Protein AF-A0A941EBV6-F1 (afdb_monomer_lite)

Radius of gyration: 14.23 Å; chains: 1; bounding box: 38×25×35 Å

Sequence (84 aa):
MFEDWLTEVAATTGRPELNLSTDQQKLVLDLAREAAHGVARPAAPLTTFLAGYALGAEGGLDRLAALVEDLGAAARARAPKDEQ

InterPro domains:
  IPR045598 Domain of unknown function DUF6457 [PF20058] (3-79)

Organism: NCBI:txid2828514

Structure (mmCIF, N/CA/C/O backbone):
data_AF-A0A941EBV6-F1
#
_entry.id   AF-A0A941EBV6-F1
#
loop_
_atom_site.group_PDB
_atom_site.id
_atom_site.type_symbol
_atom_site.label_atom_id
_atom_site.label_alt_id
_atom_site.label_comp_id
_atom_site.label_asym_id
_atom_site.label_entity_id
_atom_site.label_seq_id
_atom_site.pdbx_PDB_ins_code
_atom_site.Cartn_x
_atom_site.Cartn_y
_atom_site.Cartn_z
_atom_site.occupancy
_atom_site.B_iso_or_equiv
_atom_site.auth_seq_id
_atom_site.auth_comp_id
_atom_site.auth_asym_id
_atom_site.auth_atom_id
_atom_site.pdbx_PDB_model_num
ATOM 1 N N . MET A 1 1 ? 5.723 14.256 14.298 1.00 73.19 1 MET A N 1
ATOM 2 C CA . MET A 1 1 ? 6.780 13.426 13.671 1.00 73.19 1 MET A CA 1
ATOM 3 C C . MET A 1 1 ? 6.134 12.502 12.643 1.00 73.19 1 MET A C 1
ATOM 5 O O . MET A 1 1 ? 4.911 12.491 12.567 1.00 73.19 1 MET A O 1
ATOM 9 N N . PHE A 1 2 ? 6.895 11.760 11.828 1.00 77.44 2 PHE A N 1
ATOM 10 C CA . PHE A 1 2 ? 6.294 10.780 10.903 1.00 77.44 2 PHE A CA 1
ATOM 11 C C . PHE A 1 2 ? 5.428 9.753 11.654 1.00 77.44 2 PHE A C 1
ATOM 13 O O . PHE A 1 2 ? 4.384 9.356 11.146 1.00 77.44 2 PHE A O 1
ATOM 20 N N . GLU A 1 3 ? 5.801 9.413 12.895 1.00 72.56 3 GLU A N 1
ATOM 21 C CA . GLU A 1 3 ? 5.023 8.509 13.751 1.00 72.56 3 GLU A CA 1
ATOM 22 C C . GLU A 1 3 ? 3.620 9.050 14.090 1.00 72.56 3 GLU A C 1
ATOM 24 O O . GLU A 1 3 ? 2.662 8.284 14.165 1.00 72.56 3 GLU A O 1
ATOM 29 N N . ASP A 1 4 ? 3.465 10.371 14.219 1.00 87.44 4 ASP A N 1
ATOM 30 C CA . ASP A 1 4 ? 2.173 10.994 14.545 1.00 87.44 4 ASP A CA 1
ATOM 31 C C . ASP A 1 4 ? 1.285 11.171 13.308 1.00 87.44 4 ASP A C 1
ATOM 33 O O . ASP A 1 4 ? 0.065 11.277 13.422 1.00 87.44 4 ASP A O 1
ATOM 37 N N . TRP A 1 5 ? 1.882 11.183 12.113 1.00 93.62 5 TRP A N 1
ATOM 38 C CA . TRP A 1 5 ? 1.160 11.459 10.873 1.00 93.62 5 TRP A CA 1
ATOM 39 C C . TRP A 1 5 ? 0.118 10.384 10.555 1.00 93.62 5 TRP A C 1
ATOM 41 O O . TRP A 1 5 ? -1.022 10.705 10.229 1.00 93.62 5 TRP A O 1
ATOM 51 N N . LEU A 1 6 ? 0.473 9.102 10.682 1.00 93.06 6 LEU A N 1
ATOM 52 C CA . LEU A 1 6 ? -0.480 8.012 10.431 1.00 93.06 6 LEU A CA 1
ATOM 53 C C . LEU A 1 6 ? -1.610 7.992 11.465 1.00 93.06 6 LEU A C 1
ATOM 55 O O . LEU A 1 6 ? -2.752 7.688 11.122 1.00 93.06 6 LEU A O 1
ATOM 59 N N . THR A 1 7 ? -1.308 8.389 12.704 1.00 94.50 7 THR A N 1
ATOM 60 C CA . THR A 1 7 ? -2.316 8.574 13.754 1.00 94.50 7 THR A CA 1
ATOM 61 C C . THR A 1 7 ? -3.291 9.695 13.384 1.00 94.50 7 THR A C 1
ATOM 63 O O . THR A 1 7 ? -4.505 9.512 13.487 1.00 94.50 7 THR A O 1
ATOM 66 N N . GLU A 1 8 ? -2.788 10.834 12.902 1.00 96.00 8 GLU A N 1
ATOM 67 C CA . GLU A 1 8 ? -3.614 11.954 12.438 1.00 96.00 8 GLU A CA 1
ATOM 68 C C . GLU A 1 8 ? -4.491 11.553 11.243 1.00 96.00 8 GLU A C 1
ATOM 70 O O . GLU A 1 8 ? -5.703 11.752 11.283 1.00 96.00 8 GLU A O 1
ATOM 75 N N . VAL A 1 9 ? -3.924 10.894 10.226 1.00 95.19 9 VAL A N 1
ATOM 76 C CA . VAL A 1 9 ? -4.675 10.397 9.059 1.00 95.19 9 VAL A CA 1
ATOM 77 C C . VAL A 1 9 ? -5.795 9.443 9.476 1.00 95.19 9 VAL A C 1
ATOM 79 O O . VAL A 1 9 ? -6.929 9.580 9.005 1.00 95.19 9 VAL A O 1
ATOM 82 N N . ALA A 1 10 ? -5.506 8.495 10.371 1.00 94.19 10 ALA A N 1
ATOM 83 C CA . ALA A 1 10 ? -6.497 7.562 10.897 1.00 94.19 10 ALA A CA 1
ATOM 84 C C . ALA A 1 10 ? -7.643 8.294 11.616 1.00 94.19 10 ALA A C 1
ATOM 86 O O . ALA A 1 10 ? -8.818 8.002 11.377 1.00 94.19 10 ALA A O 1
ATOM 87 N N . ALA A 1 11 ? -7.318 9.293 12.441 1.00 96.25 11 ALA A N 1
ATOM 88 C CA . ALA A 1 11 ? -8.304 10.103 13.147 1.00 96.25 11 ALA A CA 1
ATOM 89 C C . ALA A 1 11 ? -9.159 10.952 12.189 1.00 96.25 11 ALA A C 1
ATOM 91 O O . ALA A 1 11 ? -10.386 10.931 12.277 1.00 96.25 11 ALA A O 1
ATOM 92 N N . THR A 1 12 ? -8.537 11.656 11.239 1.00 97.62 12 THR A N 1
ATOM 93 C CA . THR A 1 12 ? -9.225 12.534 10.278 1.00 97.62 12 THR A CA 1
ATOM 94 C C . THR A 1 12 ? -10.175 11.769 9.361 1.00 97.62 12 THR A C 1
ATOM 96 O O . THR A 1 12 ? -11.236 12.274 9.002 1.00 97.62 12 THR A O 1
ATOM 99 N N . THR A 1 13 ? -9.809 10.548 8.977 1.00 95.44 13 THR A N 1
ATOM 100 C CA . THR A 1 13 ? -10.619 9.717 8.076 1.00 95.44 13 THR A CA 1
ATOM 101 C C . THR A 1 13 ? -11.642 8.846 8.810 1.00 95.44 13 THR A C 1
ATOM 103 O O . THR A 1 13 ? -12.490 8.238 8.157 1.00 95.44 13 THR A O 1
ATOM 106 N N . GLY A 1 14 ? -11.589 8.784 10.147 1.00 95.69 14 GLY A N 1
ATOM 107 C CA . GLY A 1 14 ? -12.429 7.892 10.953 1.00 95.69 14 GLY A CA 1
ATOM 108 C C . GLY A 1 14 ? -12.091 6.410 10.758 1.00 95.69 14 GLY A C 1
ATOM 109 O O . GLY A 1 14 ? -12.971 5.559 10.876 1.00 95.69 14 GLY A O 1
ATOM 110 N N . ARG A 1 15 ? -10.836 6.113 10.408 1.00 92.06 15 ARG A N 1
ATOM 111 C CA . ARG A 1 15 ? -10.340 4.790 10.011 1.00 92.06 15 ARG A CA 1
ATOM 112 C C . ARG A 1 15 ? -9.158 4.393 10.902 1.00 92.06 15 ARG A C 1
ATOM 114 O O . ARG A 1 15 ? -8.007 4.589 10.502 1.00 92.06 15 ARG A O 1
ATOM 121 N N . PRO A 1 16 ? -9.397 3.880 12.123 1.00 91.38 16 PRO A N 1
ATOM 122 C CA . PRO A 1 16 ? -8.323 3.492 13.041 1.00 91.38 16 PRO A CA 1
ATOM 123 C C . PRO A 1 16 ? -7.364 2.451 12.442 1.00 91.38 16 PRO A C 1
ATOM 125 O O . PRO A 1 16 ? -6.189 2.428 12.798 1.00 91.38 16 PRO A O 1
ATOM 128 N N . GLU A 1 17 ? -7.832 1.637 11.494 1.00 88.25 17 GLU A N 1
ATOM 129 C CA . GLU A 1 17 ? -7.036 0.654 10.758 1.00 88.25 17 GLU A CA 1
ATOM 130 C C . GLU A 1 17 ? -5.920 1.263 9.890 1.00 88.25 17 GLU A C 1
ATOM 132 O O . GLU A 1 17 ? -5.005 0.548 9.487 1.00 88.25 17 GLU A O 1
ATOM 137 N N . LEU A 1 18 ? -5.962 2.572 9.608 1.00 90.19 18 LEU A N 1
ATOM 138 C CA . LEU A 1 18 ? -4.905 3.266 8.864 1.00 90.19 18 LEU A CA 1
ATOM 139 C C . LEU A 1 18 ? -3.694 3.628 9.733 1.00 90.19 18 LEU A C 1
ATOM 141 O O . LEU A 1 18 ? -2.672 4.065 9.199 1.00 90.19 18 LEU A O 1
ATOM 145 N N . ASN A 1 19 ? -3.770 3.421 11.050 1.00 92.62 19 ASN A N 1
ATOM 146 C CA . ASN A 1 19 ? -2.616 3.541 11.932 1.00 92.62 19 ASN A CA 1
ATOM 147 C C . ASN A 1 19 ? -1.743 2.278 11.837 1.00 92.62 19 ASN A C 1
ATOM 149 O O . ASN A 1 19 ? -1.807 1.383 12.681 1.00 92.62 19 ASN A O 1
ATOM 153 N N . LEU A 1 20 ? -0.975 2.189 10.751 1.00 91.00 20 LEU A N 1
ATOM 154 C CA . LEU A 1 20 ? -0.177 1.013 10.413 1.00 91.00 20 LEU A CA 1
ATOM 155 C C . LEU A 1 20 ? 0.910 0.732 11.457 1.00 91.00 20 LEU A C 1
ATOM 157 O O . LEU A 1 20 ? 1.631 1.638 11.883 1.00 91.00 20 LEU A O 1
ATOM 161 N N . SER A 1 21 ? 1.116 -0.547 11.776 1.00 92.00 21 SER A N 1
ATOM 162 C CA . SER A 1 21 ? 2.287 -0.992 12.533 1.00 92.00 21 SER A CA 1
ATOM 163 C C . SER A 1 21 ? 3.582 -0.724 11.760 1.00 92.00 21 SER A C 1
ATOM 165 O O . SER A 1 21 ? 3.581 -0.617 10.532 1.00 92.00 21 SER A O 1
ATOM 167 N N . THR A 1 22 ? 4.717 -0.673 12.460 1.00 92.62 22 THR A N 1
ATOM 168 C CA . THR A 1 22 ? 6.038 -0.501 11.830 1.00 92.62 22 THR A CA 1
ATOM 169 C C . THR A 1 22 ? 6.304 -1.539 10.733 1.00 92.62 22 THR A C 1
ATOM 171 O O . THR A 1 22 ? 6.849 -1.201 9.683 1.00 92.62 22 THR A O 1
ATOM 174 N N . ASP A 1 23 ? 5.862 -2.785 10.926 1.00 93.31 23 ASP A N 1
ATOM 175 C CA . ASP A 1 23 ? 6.023 -3.854 9.934 1.00 93.31 23 ASP A CA 1
ATOM 176 C C . ASP A 1 23 ? 5.160 -3.615 8.689 1.00 93.31 23 ASP A C 1
ATOM 178 O O . ASP A 1 23 ? 5.631 -3.767 7.562 1.00 93.31 23 ASP A O 1
ATOM 182 N N . GLN A 1 24 ? 3.913 -3.171 8.867 1.00 92.38 24 GLN A N 1
ATOM 183 C CA . GLN A 1 24 ? 3.028 -2.815 7.754 1.00 92.38 24 GLN A CA 1
ATOM 184 C C . GLN A 1 24 ? 3.561 -1.608 6.973 1.00 92.38 24 GLN A C 1
ATOM 186 O O . GLN A 1 24 ? 3.541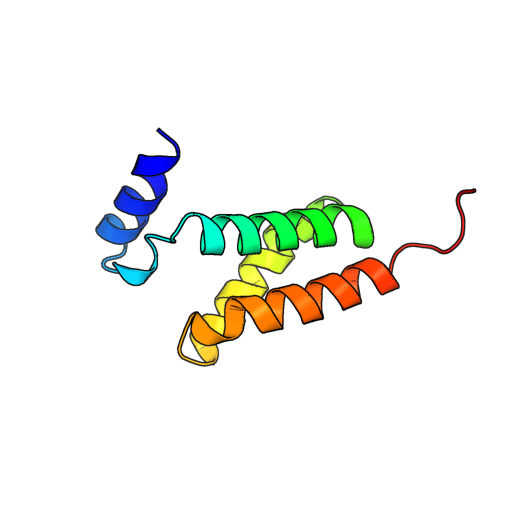 -1.610 5.742 1.00 92.38 24 GLN A O 1
ATOM 191 N N . GLN A 1 25 ? 4.093 -0.600 7.671 1.00 93.50 25 GLN A N 1
ATOM 192 C CA . GLN A 1 25 ? 4.759 0.540 7.038 1.00 93.50 25 GLN A CA 1
ATOM 193 C C . GLN A 1 25 ? 5.949 0.073 6.199 1.00 93.50 25 GLN A C 1
ATOM 195 O O . GLN A 1 25 ? 6.079 0.465 5.039 1.00 93.50 25 GLN A O 1
ATOM 200 N N . LYS A 1 26 ? 6.789 -0.808 6.756 1.00 94.88 26 LYS A N 1
ATOM 201 C CA . LYS A 1 26 ? 7.930 -1.381 6.043 1.00 94.88 26 LYS A CA 1
ATOM 202 C C . LYS A 1 26 ? 7.487 -2.106 4.771 1.00 94.88 26 LYS A C 1
ATOM 204 O O . LYS A 1 26 ? 8.077 -1.861 3.727 1.00 94.88 26 LYS A O 1
ATOM 209 N N . LEU A 1 27 ? 6.425 -2.913 4.824 1.00 94.81 27 LEU A N 1
ATOM 210 C CA . LEU A 1 27 ? 5.879 -3.605 3.649 1.00 94.81 27 LEU A CA 1
ATOM 211 C C . LEU A 1 27 ? 5.459 -2.635 2.531 1.00 94.81 27 LEU A C 1
ATOM 213 O O . LEU A 1 27 ? 5.827 -2.827 1.373 1.00 94.81 27 LEU A O 1
ATOM 217 N N . VAL A 1 28 ? 4.733 -1.564 2.865 1.00 94.69 28 VAL A N 1
ATOM 218 C CA . VAL A 1 28 ? 4.301 -0.556 1.877 1.00 94.69 28 VAL A CA 1
ATOM 219 C C . VAL A 1 28 ? 5.499 0.187 1.275 1.00 94.69 28 VAL A C 1
ATOM 221 O O . VAL A 1 28 ? 5.546 0.428 0.066 1.00 94.69 28 VAL A O 1
ATOM 224 N N . LEU A 1 29 ? 6.483 0.542 2.104 1.00 95.81 29 LEU A N 1
ATOM 225 C CA . LEU A 1 29 ? 7.695 1.235 1.662 1.00 95.81 29 LEU A CA 1
ATOM 226 C C . LEU A 1 29 ? 8.608 0.333 0.821 1.00 95.81 29 LEU A C 1
ATOM 228 O O . LEU A 1 29 ? 9.226 0.808 -0.133 1.00 95.81 29 LEU A O 1
ATOM 232 N N . ASP A 1 30 ? 8.672 -0.958 1.140 1.00 95.50 30 ASP A N 1
ATOM 233 C CA . ASP A 1 30 ? 9.395 -1.954 0.355 1.00 95.50 30 ASP A CA 1
ATOM 234 C C . ASP A 1 30 ? 8.748 -2.119 -1.028 1.00 95.50 30 ASP A C 1
ATOM 236 O O . ASP A 1 30 ? 9.453 -2.027 -2.031 1.00 95.50 30 ASP A O 1
ATOM 240 N N . LEU A 1 31 ? 7.415 -2.211 -1.110 1.00 95.38 31 LEU A N 1
ATOM 241 C CA . LEU A 1 31 ? 6.696 -2.247 -2.389 1.00 95.38 31 LEU A CA 1
ATOM 242 C C . LEU A 1 31 ? 6.965 -1.002 -3.247 1.00 95.38 31 LEU A C 1
ATOM 244 O O . LEU A 1 31 ? 7.245 -1.111 -4.442 1.00 95.38 31 LEU A O 1
ATOM 248 N N . ALA A 1 32 ? 6.921 0.192 -2.647 1.00 96.81 32 ALA A N 1
ATOM 249 C CA . ALA A 1 32 ? 7.268 1.425 -3.349 1.00 96.81 32 ALA A CA 1
ATOM 250 C C . ALA A 1 32 ? 8.709 1.387 -3.882 1.00 96.81 32 ALA A C 1
ATOM 252 O O . ALA A 1 32 ? 8.949 1.759 -5.034 1.00 96.81 32 ALA A O 1
ATOM 253 N N . ARG A 1 33 ? 9.666 0.919 -3.068 1.00 95.38 33 ARG A N 1
ATOM 254 C CA . ARG A 1 33 ? 11.073 0.777 -3.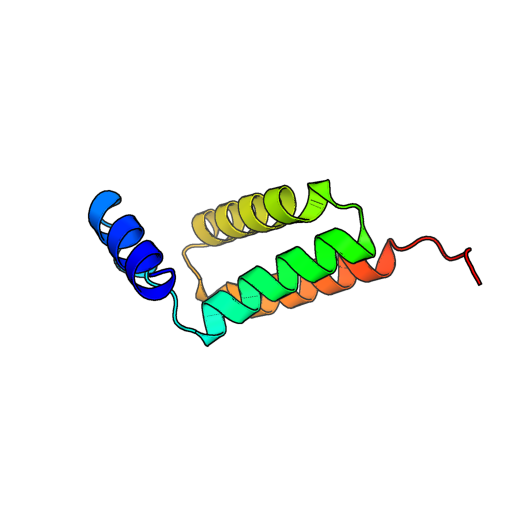468 1.00 95.38 33 ARG A CA 1
ATOM 255 C C . ARG A 1 33 ? 11.213 -0.166 -4.661 1.00 95.38 33 ARG A C 1
ATOM 257 O O . ARG A 1 33 ? 11.888 0.174 -5.630 1.00 95.38 33 ARG A O 1
ATOM 264 N N . GLU A 1 34 ? 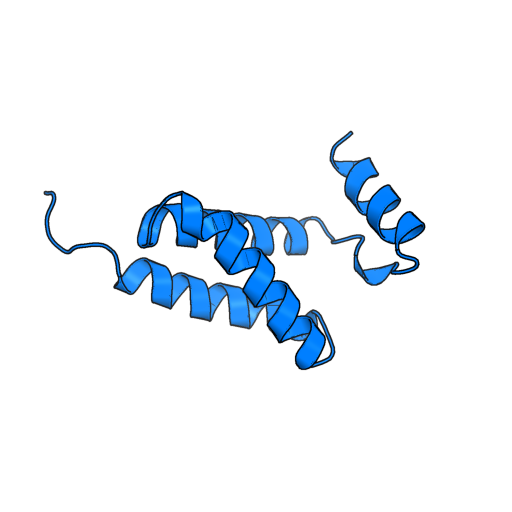10.580 -1.330 -4.602 1.00 94.44 34 GLU A N 1
ATOM 265 C CA . GLU A 1 34 ? 10.660 -2.342 -5.654 1.00 94.44 34 GLU A CA 1
ATOM 266 C C . GLU A 1 34 ? 10.030 -1.862 -6.960 1.00 94.44 34 GLU A C 1
ATOM 268 O O . GLU A 1 34 ? 10.636 -2.012 -8.019 1.00 94.44 34 GLU A O 1
ATOM 273 N N . ALA A 1 35 ? 8.878 -1.193 -6.895 1.00 93.88 35 ALA A N 1
ATOM 274 C CA . ALA A 1 35 ? 8.253 -0.592 -8.068 1.00 93.88 35 ALA A CA 1
ATOM 275 C C . ALA A 1 35 ? 9.120 0.523 -8.683 1.00 93.88 35 ALA A C 1
ATOM 277 O O . ALA A 1 35 ? 9.279 0.579 -9.905 1.00 93.88 35 ALA A O 1
ATOM 278 N N . ALA A 1 36 ? 9.715 1.392 -7.856 1.00 94.56 36 ALA A N 1
ATOM 279 C CA . ALA A 1 36 ? 10.592 2.463 -8.332 1.00 94.56 36 ALA A CA 1
ATOM 280 C C . ALA A 1 36 ? 11.841 1.937 -9.045 1.00 94.56 36 ALA A C 1
ATOM 282 O O . ALA A 1 36 ? 12.240 2.511 -10.058 1.00 94.56 36 ALA A O 1
ATOM 283 N N . HIS A 1 37 ? 12.458 0.881 -8.504 1.00 91.31 37 HIS A N 1
ATOM 284 C CA . HIS A 1 37 ? 13.681 0.297 -9.054 1.00 91.31 37 HIS A CA 1
ATOM 285 C C . HIS A 1 37 ? 13.417 -0.643 -10.235 1.00 91.31 37 HIS A C 1
ATOM 287 O O . HIS A 1 37 ? 14.184 -0.634 -11.190 1.00 91.31 37 HIS A O 1
ATOM 293 N N . GLY A 1 38 ? 12.355 -1.453 -10.180 1.00 88.00 38 GLY A N 1
ATOM 294 C CA . GLY A 1 38 ? 12.063 -2.469 -11.195 1.00 88.00 38 GLY A CA 1
ATOM 295 C C . GLY A 1 38 ? 11.293 -1.954 -12.412 1.00 88.00 38 GLY A C 1
ATOM 296 O O . GLY A 1 38 ? 11.384 -2.546 -13.483 1.00 88.00 38 GLY A O 1
ATOM 297 N N . VAL A 1 39 ? 10.535 -0.857 -12.270 1.00 91.06 39 VAL A N 1
ATOM 298 C CA . VAL A 1 39 ? 9.706 -0.302 -13.355 1.00 91.06 39 VAL A CA 1
ATOM 299 C C . VAL A 1 39 ? 10.183 1.089 -13.76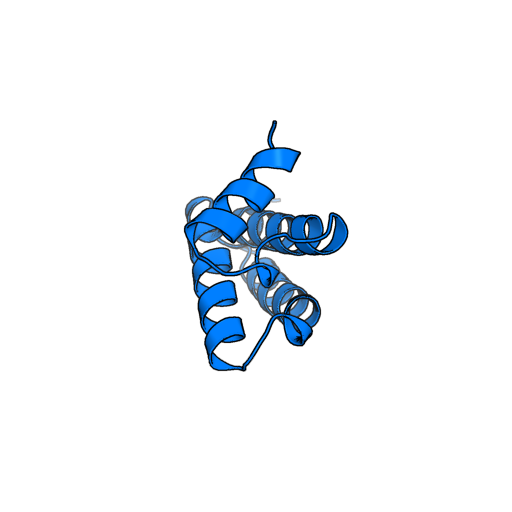6 1.00 91.06 39 VAL A C 1
ATOM 301 O O . VAL A 1 39 ? 10.715 1.261 -14.856 1.00 91.06 39 VAL A O 1
ATOM 304 N N . ALA A 1 40 ? 9.951 2.093 -12.918 1.00 93.31 40 ALA A N 1
ATOM 305 C CA . ALA A 1 40 ? 10.391 3.478 -13.095 1.00 93.31 40 ALA A CA 1
ATOM 306 C C . ALA A 1 40 ? 10.051 4.282 -11.833 1.00 93.31 40 ALA A C 1
ATOM 308 O O . ALA A 1 40 ? 9.106 3.950 -11.120 1.00 93.31 40 ALA A O 1
ATOM 309 N N . ARG A 1 41 ? 10.725 5.416 -11.594 1.00 94.69 41 ARG A N 1
ATOM 310 C CA . ARG A 1 41 ? 10.470 6.267 -10.409 1.00 94.69 41 ARG A CA 1
ATOM 311 C C . ARG A 1 41 ? 8.984 6.623 -10.176 1.00 94.69 41 ARG A C 1
ATOM 313 O O . ARG A 1 41 ? 8.559 6.543 -9.025 1.00 94.69 41 ARG A O 1
ATOM 320 N N . PRO A 1 42 ? 8.163 6.960 -11.197 1.00 96.44 42 PRO A N 1
ATOM 321 C CA . PRO A 1 42 ? 6.735 7.234 -10.994 1.00 96.44 42 PRO A CA 1
ATOM 322 C C . PRO A 1 42 ? 5.910 6.019 -10.542 1.00 96.44 42 PRO A C 1
ATOM 324 O O . PRO A 1 42 ? 4.808 6.190 -10.027 1.00 96.44 42 PRO A O 1
ATOM 327 N N . ALA A 1 43 ? 6.418 4.796 -10.720 1.00 94.75 43 ALA A N 1
ATOM 328 C CA . ALA A 1 43 ? 5.699 3.577 -10.370 1.00 94.75 43 ALA A CA 1
ATOM 329 C C . ALA A 1 43 ? 5.538 3.394 -8.855 1.00 94.75 43 ALA A C 1
ATOM 331 O O . ALA A 1 43 ? 4.579 2.744 -8.453 1.00 94.75 43 ALA A O 1
ATOM 332 N N . ALA A 1 44 ? 6.402 3.983 -8.018 1.00 96.56 44 ALA A N 1
ATOM 333 C CA . ALA A 1 44 ? 6.283 3.895 -6.559 1.00 96.56 44 ALA A CA 1
ATOM 334 C C . ALA A 1 44 ? 4.902 4.338 -6.036 1.00 96.56 44 ALA A C 1
ATOM 336 O O . ALA A 1 44 ? 4.176 3.487 -5.520 1.00 96.56 44 ALA A O 1
ATOM 337 N N . PRO A 1 45 ? 4.491 5.616 -6.180 1.00 97.38 45 PRO A N 1
ATOM 338 C CA . PRO A 1 45 ? 3.204 6.074 -5.653 1.00 97.38 45 PRO A CA 1
ATOM 339 C C . PRO A 1 45 ? 2.000 5.450 -6.370 1.00 97.38 45 PRO A C 1
ATOM 341 O O . PRO A 1 45 ? 0.964 5.231 -5.750 1.00 97.38 45 PRO A O 1
ATOM 344 N N . LEU A 1 46 ? 2.117 5.147 -7.669 1.00 97.75 46 LEU A N 1
ATOM 345 C CA . LEU A 1 46 ? 1.022 4.538 -8.431 1.00 97.75 46 LEU A CA 1
ATOM 346 C C . LEU A 1 46 ? 0.755 3.097 -7.984 1.00 97.75 46 LEU A C 1
ATOM 348 O O . LEU A 1 46 ? -0.398 2.708 -7.815 1.00 97.75 46 LEU A O 1
ATOM 352 N N . THR A 1 47 ? 1.814 2.318 -7.758 1.00 96.06 47 THR A N 1
ATOM 353 C CA . THR A 1 47 ? 1.697 0.918 -7.336 1.00 96.06 47 THR A CA 1
ATOM 354 C C . THR A 1 47 ? 1.124 0.820 -5.929 1.00 96.06 47 THR A C 1
ATOM 356 O O . THR A 1 47 ? 0.206 0.035 -5.712 1.00 96.06 47 THR A O 1
ATOM 359 N N . THR A 1 48 ? 1.595 1.635 -4.981 1.00 96.44 48 THR A N 1
ATOM 360 C CA . THR A 1 48 ? 1.073 1.595 -3.605 1.00 96.44 48 THR A CA 1
ATOM 361 C C . THR A 1 48 ? -0.371 2.085 -3.509 1.00 96.44 48 THR A C 1
ATOM 363 O O . THR A 1 48 ? -1.152 1.501 -2.760 1.00 96.44 48 THR A O 1
ATOM 366 N N . PHE A 1 49 ? -0.767 3.086 -4.303 1.00 96.56 49 PHE A N 1
ATOM 367 C CA . PHE A 1 49 ? -2.165 3.517 -4.389 1.00 96.56 49 PHE A CA 1
ATOM 368 C C . PHE A 1 49 ? -3.079 2.403 -4.920 1.00 96.56 49 PHE A C 1
ATOM 370 O O . PHE A 1 49 ? -4.097 2.089 -4.302 1.00 96.56 49 PHE A O 1
ATOM 377 N N . LEU A 1 50 ? -2.709 1.775 -6.042 1.00 96.00 50 LEU A N 1
ATOM 378 C CA . LEU A 1 50 ? -3.496 0.695 -6.648 1.00 96.00 50 LEU A CA 1
ATOM 379 C C . LEU A 1 50 ? -3.548 -0.551 -5.756 1.00 96.00 50 LEU A C 1
ATOM 381 O O . LEU A 1 50 ? -4.599 -1.180 -5.656 1.00 96.00 50 LEU A O 1
ATOM 385 N N . ALA A 1 51 ? -2.449 -0.873 -5.070 1.00 94.62 51 ALA A N 1
ATOM 386 C CA . ALA A 1 51 ? -2.412 -1.953 -4.093 1.00 94.62 51 ALA A CA 1
ATOM 387 C C . ALA A 1 51 ? -3.380 -1.688 -2.930 1.00 94.62 51 ALA A C 1
ATOM 389 O O . ALA A 1 51 ? -4.187 -2.551 -2.593 1.00 94.62 51 ALA A O 1
ATOM 390 N N . GLY A 1 52 ? -3.361 -0.475 -2.367 1.00 93.50 52 GLY A N 1
ATOM 391 C CA . GLY A 1 52 ? -4.305 -0.071 -1.323 1.00 93.50 52 GLY A CA 1
ATOM 392 C C . GLY A 1 52 ? -5.765 -0.135 -1.784 1.00 93.50 52 GLY A C 1
ATOM 393 O O . GLY A 1 52 ? -6.620 -0.623 -1.047 1.00 93.50 52 GLY A O 1
ATOM 394 N N . TYR A 1 53 ? -6.049 0.289 -3.020 1.00 93.81 53 TYR A N 1
ATOM 395 C CA . TYR A 1 53 ? -7.386 0.186 -3.612 1.00 93.81 53 TYR A CA 1
ATOM 396 C C . TYR A 1 53 ? -7.857 -1.273 -3.738 1.00 93.81 53 TYR A C 1
ATOM 398 O O . TYR A 1 53 ? -8.975 -1.590 -3.334 1.00 93.81 53 TYR A O 1
ATOM 406 N N . ALA A 1 54 ? -7.005 -2.165 -4.255 1.00 92.31 54 ALA A N 1
ATOM 407 C CA . ALA A 1 54 ? -7.322 -3.585 -4.405 1.00 92.31 54 ALA A CA 1
ATOM 408 C C . ALA A 1 54 ? -7.578 -4.267 -3.050 1.00 92.31 54 ALA A C 1
ATOM 410 O O . ALA A 1 54 ? -8.597 -4.931 -2.883 1.00 92.31 54 ALA A O 1
ATOM 411 N N . LEU A 1 55 ? -6.723 -4.021 -2.050 1.00 91.12 55 LEU A N 1
ATOM 412 C CA . LEU A 1 55 ? -6.910 -4.535 -0.686 1.00 91.12 55 LEU A CA 1
ATOM 413 C C . LEU A 1 55 ? -8.228 -4.057 -0.063 1.00 91.12 55 LEU A C 1
ATOM 415 O O . LEU A 1 55 ? -8.934 -4.831 0.581 1.00 91.12 55 LEU A O 1
ATOM 419 N N . GLY A 1 56 ? -8.589 -2.788 -0.283 1.00 89.94 56 GLY A N 1
ATOM 420 C CA . GLY A 1 56 ? -9.869 -2.239 0.163 1.00 89.94 56 GLY A CA 1
ATOM 421 C C . GLY A 1 56 ? -11.073 -2.911 -0.503 1.00 89.94 56 GLY A C 1
ATOM 422 O O . GLY A 1 56 ? -12.080 -3.151 0.162 1.00 89.94 56 GLY A O 1
ATOM 423 N N . ALA A 1 57 ? -10.964 -3.257 -1.789 1.00 90.25 57 ALA A N 1
ATOM 424 C CA . ALA A 1 57 ? -11.997 -3.995 -2.516 1.00 90.25 57 ALA A CA 1
ATOM 425 C C . ALA A 1 57 ? -12.116 -5.463 -2.060 1.00 90.25 57 ALA A C 1
ATOM 427 O O . ALA A 1 57 ? -13.209 -6.024 -2.085 1.00 90.25 57 ALA A O 1
ATOM 428 N N . GLU A 1 58 ? -11.013 -6.067 -1.610 1.00 86.62 58 GLU A N 1
ATOM 429 C CA . GLU A 1 58 ? -10.948 -7.449 -1.105 1.00 86.62 58 GLU A CA 1
ATOM 430 C C . GLU A 1 58 ? -11.249 -7.581 0.398 1.00 86.62 58 GLU A C 1
ATOM 432 O O . GLU A 1 58 ? -11.273 -8.689 0.933 1.00 86.62 58 GLU A O 1
ATOM 437 N N . GLY A 1 59 ? -11.536 -6.472 1.082 1.00 79.56 59 GLY A N 1
ATOM 438 C CA . GLY A 1 59 ? -12.033 -6.482 2.457 1.00 79.56 59 GLY A CA 1
ATOM 439 C C . GLY A 1 59 ? -10.973 -6.356 3.552 1.00 79.56 59 GLY A C 1
ATOM 440 O O . GLY A 1 59 ? -11.319 -6.562 4.714 1.00 79.56 59 GLY A O 1
ATOM 441 N N . GLY A 1 60 ? -9.726 -5.977 3.243 1.00 82.75 60 GLY A N 1
ATOM 442 C CA . GLY A 1 60 ? -8.777 -5.564 4.284 1.00 82.75 60 GLY A CA 1
ATOM 443 C C . GLY A 1 60 ? -7.291 -5.789 4.002 1.00 82.75 60 GLY A C 1
ATOM 444 O O . GLY A 1 60 ? -6.873 -6.200 2.922 1.00 82.75 60 GLY A O 1
ATOM 445 N N . LEU A 1 61 ? -6.474 -5.499 5.020 1.00 84.69 61 LEU A N 1
ATOM 446 C CA . LEU A 1 61 ? -5.005 -5.508 4.956 1.00 84.69 61 LEU A CA 1
ATOM 447 C C . LEU A 1 61 ? -4.369 -6.889 5.169 1.00 84.69 61 LEU A C 1
ATOM 449 O O . LEU A 1 61 ? -3.155 -7.017 5.026 1.00 84.69 61 LEU A O 1
ATOM 453 N N . ASP A 1 62 ? -5.151 -7.929 5.459 1.00 86.38 62 ASP A N 1
ATOM 454 C CA . ASP A 1 62 ? -4.634 -9.285 5.713 1.00 86.38 62 ASP A CA 1
ATOM 455 C C . ASP A 1 62 ? -3.833 -9.845 4.525 1.00 86.38 62 ASP A C 1
ATOM 457 O O . ASP A 1 62 ? -2.933 -10.668 4.685 1.00 86.38 62 ASP A O 1
ATOM 461 N N . ARG A 1 63 ? -4.130 -9.362 3.314 1.00 86.44 63 ARG A N 1
ATOM 462 C CA . ARG A 1 63 ? -3.460 -9.751 2.067 1.00 86.44 63 ARG A CA 1
ATOM 463 C C . ARG A 1 63 ? -2.272 -8.863 1.704 1.00 86.44 63 ARG A C 1
ATOM 465 O O . ARG A 1 63 ? -1.621 -9.134 0.700 1.00 86.44 63 ARG A O 1
ATOM 472 N N . LEU A 1 64 ? -1.955 -7.843 2.507 1.00 86.69 64 LEU A N 1
ATOM 473 C CA . LEU A 1 64 ? -0.910 -6.862 2.201 1.00 86.69 64 LEU A CA 1
ATOM 474 C C . LEU A 1 64 ? 0.440 -7.529 1.922 1.00 86.69 64 LEU A C 1
ATOM 476 O O . LEU A 1 64 ? 1.062 -7.226 0.911 1.00 86.69 64 LEU A O 1
ATOM 480 N N . ALA A 1 65 ? 0.872 -8.459 2.776 1.00 87.19 65 ALA A N 1
ATOM 481 C CA . ALA A 1 65 ? 2.159 -9.134 2.606 1.00 87.19 65 ALA A CA 1
ATOM 482 C C . ALA A 1 65 ? 2.225 -9.957 1.307 1.00 87.19 65 ALA A C 1
ATOM 484 O O . ALA A 1 65 ? 3.212 -9.874 0.582 1.00 87.19 65 ALA A O 1
ATOM 485 N N . ALA A 1 66 ? 1.161 -10.702 0.987 1.00 89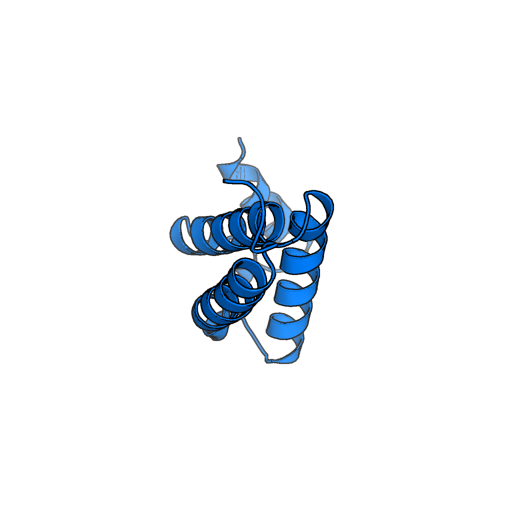.69 66 ALA A N 1
ATOM 486 C CA . ALA A 1 66 ? 1.082 -11.482 -0.248 1.00 89.69 66 ALA A CA 1
ATOM 487 C C . ALA A 1 66 ? 1.086 -10.575 -1.488 1.00 89.69 66 ALA A C 1
ATOM 489 O O . ALA A 1 66 ? 1.826 -10.819 -2.434 1.00 89.69 66 ALA A O 1
ATOM 490 N N . LEU A 1 67 ? 0.319 -9.482 -1.452 1.00 89.69 67 LEU A N 1
ATOM 491 C CA . LEU A 1 67 ? 0.251 -8.528 -2.555 1.00 89.69 67 LEU A CA 1
ATOM 492 C C . LEU A 1 67 ? 1.586 -7.806 -2.789 1.00 89.69 67 LEU A C 1
ATOM 494 O O . LEU A 1 67 ? 1.962 -7.563 -3.934 1.00 89.69 67 LEU A O 1
ATOM 498 N N . VAL A 1 68 ? 2.300 -7.462 -1.714 1.00 89.81 68 VAL A N 1
ATOM 499 C CA . VAL A 1 68 ? 3.645 -6.872 -1.785 1.00 89.81 68 VAL A CA 1
ATOM 500 C C . VAL A 1 68 ? 4.609 -7.830 -2.481 1.00 89.81 68 VAL A C 1
ATOM 502 O O . VAL A 1 68 ? 5.318 -7.400 -3.386 1.00 89.81 68 VAL A O 1
ATOM 505 N N . GLU A 1 69 ? 4.592 -9.115 -2.119 1.00 90.94 69 GLU A N 1
ATOM 506 C CA . GLU A 1 69 ? 5.435 -10.130 -2.759 1.00 90.94 69 GLU A CA 1
ATOM 507 C C . GLU A 1 69 ? 5.116 -10.277 -4.256 1.00 90.94 69 GLU A C 1
ATOM 509 O O . GLU A 1 69 ? 6.020 -10.198 -5.091 1.00 90.94 69 GLU A O 1
ATOM 514 N N . ASP A 1 70 ? 3.833 -10.405 -4.612 1.00 92.88 70 ASP A N 1
ATOM 515 C CA . ASP A 1 70 ? 3.387 -10.582 -5.999 1.00 92.88 70 ASP A CA 1
ATOM 516 C C . ASP A 1 70 ? 3.759 -9.380 -6.886 1.00 92.88 70 ASP A C 1
ATOM 518 O O . ASP A 1 70 ? 4.331 -9.531 -7.974 1.00 92.88 70 ASP A O 1
ATOM 522 N N . LEU A 1 71 ? 3.461 -8.161 -6.424 1.00 91.38 71 LEU A N 1
ATOM 523 C CA . LEU A 1 71 ? 3.767 -6.932 -7.161 1.00 91.38 71 LEU A CA 1
ATOM 524 C C . LEU A 1 71 ? 5.274 -6.663 -7.219 1.00 91.38 71 LEU A C 1
ATOM 526 O O . LEU A 1 71 ? 5.779 -6.192 -8.242 1.00 91.38 71 LEU A O 1
ATOM 530 N N . GLY A 1 72 ? 5.991 -7.000 -6.152 1.00 88.81 72 GLY A N 1
ATOM 531 C CA . GLY A 1 72 ? 7.441 -6.949 -6.079 1.00 88.81 72 GLY A CA 1
ATOM 532 C C . GLY A 1 72 ? 8.119 -7.845 -7.105 1.00 88.81 72 GLY A C 1
ATOM 533 O O . GLY A 1 72 ? 8.978 -7.405 -7.877 1.00 88.81 72 GLY A O 1
ATOM 53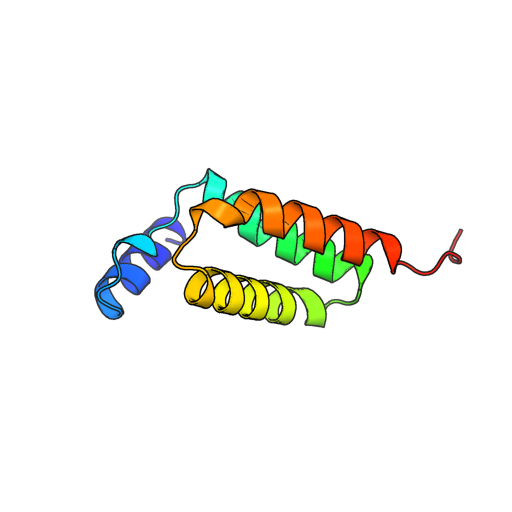4 N N . ALA A 1 73 ? 7.682 -9.103 -7.179 1.00 90.69 73 ALA A N 1
ATOM 535 C CA . ALA A 1 73 ? 8.151 -10.062 -8.170 1.00 90.69 73 ALA A CA 1
ATOM 536 C C . ALA A 1 73 ? 7.866 -9.578 -9.600 1.00 90.69 73 ALA A C 1
ATOM 538 O O . ALA A 1 73 ? 8.757 -9.614 -10.456 1.00 90.69 73 ALA A O 1
ATOM 539 N N . ALA A 1 74 ? 6.663 -9.054 -9.850 1.00 89.94 74 ALA A N 1
ATOM 540 C CA . ALA A 1 74 ? 6.292 -8.496 -11.147 1.00 89.94 74 ALA A CA 1
ATOM 541 C C . ALA A 1 74 ? 7.148 -7.277 -11.538 1.00 89.94 74 ALA A C 1
ATOM 543 O O . ALA A 1 74 ? 7.530 -7.145 -12.703 1.00 89.94 74 ALA A O 1
ATOM 544 N N . ALA A 1 75 ? 7.472 -6.398 -10.585 1.00 88.38 75 ALA A N 1
ATOM 545 C CA . ALA A 1 75 ? 8.350 -5.254 -10.816 1.00 88.38 75 ALA A CA 1
ATOM 546 C C . ALA A 1 75 ? 9.779 -5.701 -11.157 1.00 88.38 75 ALA A C 1
ATOM 548 O O . ALA A 1 75 ? 10.344 -5.238 -12.145 1.00 88.38 75 ALA A O 1
ATOM 549 N N . ARG A 1 76 ? 10.346 -6.649 -10.399 1.00 86.12 76 ARG A N 1
ATOM 550 C CA . ARG A 1 76 ? 11.690 -7.202 -10.653 1.00 86.12 76 ARG A CA 1
ATOM 551 C C . ARG A 1 76 ? 11.804 -7.872 -12.023 1.00 86.12 76 ARG A C 1
ATOM 553 O O . ARG A 1 76 ? 12.812 -7.705 -12.701 1.00 86.12 76 ARG A O 1
ATOM 560 N N . ALA A 1 77 ? 10.770 -8.596 -12.450 1.00 87.38 77 ALA A N 1
ATOM 561 C CA . ALA A 1 77 ? 10.752 -9.284 -13.742 1.00 87.38 77 ALA A CA 1
ATOM 562 C C . ALA A 1 77 ? 10.717 -8.334 -14.957 1.00 87.38 77 ALA A C 1
ATOM 564 O O . ALA A 1 77 ? 10.958 -8.775 -16.081 1.00 87.38 77 ALA A O 1
ATOM 565 N N . ARG A 1 78 ? 10.400 -7.049 -14.746 1.00 75.62 78 ARG A N 1
ATOM 566 C CA . ARG A 1 78 ? 10.309 -6.022 -15.796 1.00 75.62 78 ARG A CA 1
ATOM 567 C C . ARG A 1 78 ? 11.592 -5.228 -16.018 1.00 75.62 78 ARG A C 1
ATOM 569 O O . ARG A 1 78 ? 11.657 -4.519 -17.022 1.00 75.62 78 ARG A O 1
ATOM 576 N N . ALA A 1 79 ? 12.581 -5.335 -15.130 1.00 61.56 79 ALA A N 1
ATOM 577 C CA . ALA A 1 79 ? 13.853 -4.649 -15.317 1.00 61.56 79 ALA A CA 1
ATOM 578 C C . ALA A 1 79 ? 14.473 -5.067 -16.670 1.00 61.56 79 ALA A C 1
ATOM 580 O O . ALA A 1 79 ? 14.508 -6.266 -16.974 1.00 61.56 79 ALA A O 1
ATOM 581 N N . PRO A 1 80 ? 14.922 -4.117 -17.512 1.00 54.00 80 PRO A N 1
ATOM 582 C CA . PRO A 1 80 ? 15.564 -4.453 -18.777 1.00 54.00 80 PRO A CA 1
ATOM 583 C C . PRO A 1 80 ? 16.784 -5.346 -18.520 1.00 54.00 80 PRO A C 1
ATOM 585 O O . PRO A 1 80 ? 17.537 -5.124 -17.575 1.00 54.00 80 PRO A O 1
ATOM 588 N N . LYS A 1 81 ? 16.979 -6.370 -19.361 1.00 53.22 81 LYS A N 1
ATOM 589 C CA . LYS A 1 81 ? 18.124 -7.293 -19.262 1.00 53.22 81 LYS A CA 1
ATOM 590 C C . LYS A 1 81 ? 19.477 -6.659 -19.615 1.00 53.22 81 LYS A C 1
ATOM 592 O O . LYS A 1 81 ? 20.488 -7.318 -19.413 1.00 53.22 81 LYS A O 1
ATOM 597 N N . ASP A 1 82 ? 19.508 -5.411 -20.074 1.00 48.66 82 ASP A N 1
ATOM 598 C CA . ASP A 1 82 ? 20.704 -4.794 -20.641 1.00 48.66 82 ASP A CA 1
ATOM 599 C C . ASP A 1 82 ? 21.026 -3.458 -19.956 1.00 48.66 82 ASP A C 1
ATOM 601 O O . ASP A 1 82 ? 20.527 -2.413 -20.361 1.00 48.66 82 ASP A O 1
ATOM 605 N N . GLU A 1 83 ? 21.857 -3.520 -18.913 1.00 39.97 83 GLU A N 1
ATOM 606 C CA . GLU A 1 83 ? 22.963 -2.579 -18.663 1.00 39.97 83 GLU A CA 1
ATOM 607 C C . GLU A 1 83 ? 23.931 -3.240 -17.654 1.00 39.97 83 GLU A C 1
ATOM 609 O O . GLU A 1 83 ? 23.890 -3.001 -16.446 1.00 39.97 83 GLU A O 1
ATOM 614 N N . GLN A 1 84 ? 24.750 -4.166 -18.164 1.00 39.50 84 GLN A N 1
ATOM 615 C CA . GLN A 1 84 ? 26.046 -4.555 -17.592 1.00 39.50 84 GLN A CA 1
ATOM 616 C C . GLN A 1 84 ? 27.122 -4.244 -18.626 1.00 39.50 84 GLN A C 1
ATOM 618 O O . GLN A 1 84 ? 26.875 -4.550 -19.816 1.00 39.50 84 GLN A O 1
#

Foldseek 3Di:
DVLCVQVVVCVVVVHVQSNDDPVLVVLLVLLLVLLCVLPHNVRSVVVSVVLVVVQVVVPHCPCSNVSSVVSSVVSNVRHDPDDD

pLDDT: mean 88.31, std 12.11, range [39.5, 97.75]

Secondary structure (DSSP, 8-state):
-HHHHHHHHHHHHT-GGGS--HHHHHHHHHHHHHHHHHT-TTHHHHHHHHHHHHHHHTTSGGGHHHHHHHHHHHHHTTS-S---